Protein 2V9B (pdb70)

Sequence (92 aa):
KSCCPNTTGRDIYNTCRLGGGSRERCASLSGCKKIISASTCPSDYPKKSCCPNTTGRDIYNTCRLGGGSRERCASLSGCKIISASTCPSDYPK

Radius of gyration: 13.84 Å; Cα contacts (8 Å, |Δi|>4): 178; chains: 2; bounding box: 41×37×20 Å

B-factor: mean 15.48, std 7.79, range [7.71, 53.57]

CATH classification: 3.30.1350.10

InterPro domains:
  IPR001010 Thionin [PF00321] (7-52)
  IPR001010 Thionin [PR00287] (8-26)
  IPR001010 Thionin [PR00287] (31-50)
  IPR001010 Thionin [PS00271] (9-22)
  IPR001010 Thionin [PTHR33920] (3-94)
  IPR036391 Thionin-like superfamily [G3DSA:3.30.1350.10] (7-52)
  IPR036391 Thionin-like superfamily [SSF57429] (7-52)

Secondary structure (DSSP, 8-state):
-EE-SSHHHHHHHHHHHHTT--HHHHHHHHT-EE-SSSS--TTS--/-EE-SSHHHHHHHHHHHHTT--HHHHHHHHT-EE-SSS---TTS--

Foldseek 3Di:
DKFAQDDQLVVQLVVCVVVPDDNVVSCVVRVIDDDDDPAYDPRRHD/DKFAQDVQLVVQLVVCVVVPDDNVVSCVVRVIDDDPDDDDDPRRHD

Organism: Viscum album (NCBI:txid3972)

Nearest PDB structures (foldseek):
  2v9b-assembly1_B  TM=1.022E+00  e=1.202E-08  Viscum album
  1okh-assembly1_A  TM=9.950E-01  e=7.763E-08  Viscum album
  3nir-assembly1_A  TM=9.779E-01  e=1.265E-05  Crambe hispanica subsp. abyssinica
  1crn-assembly1_A  TM=9.789E-01  e=1.568E-05  Crambe hispanica subsp. abyssinica
  4fc1-assembly1_A  TM=9.747E-01  e=1.568E-05  Crambe hispanica subsp. abyssinica

Solvent-accessible surface area: 5298 Å² total; per-residue (Å²): 107,14,0,0,51,73,78,50,3,51,74,4,12,69,59,6,78,142,74,65,10,67,140,115,83,0,6,53,0,3,28,4,99,57,54,128,50,94,104,35,54,107,98,66,61,114,111,20,0,0,48,74,83,75,2,47,85,23,8,63,41,0,105,159,16,59,4,61,115,74,87,0,14,92,25,12,43,8,97,57,35,117,68,95,114,27,56,110,95,45,74,114

Structure (mmCIF, N/CA/C/O backbone):
data_2V9B
#
_entry.id   2V9B
#
_cell.length_a   39.819
_cell.length_b   40.392
_cell.length_c   44.694
_cell.angle_alpha   90.00
_cell.angle_beta   90.00
_cell.angle_gamma   90.00
#
_symmetry.space_group_name_H-M   'P 21 21 21'
#
loop_
_entity.id
_entity.type
_entity.pdbx_description
1 polymer VISCOTOXIN-B
2 non-polymer 'SULFATE ION'
3 water water
#
loop_
_atom_site.group_PDB
_atom_site.id
_atom_site.type_symbol
_atom_site.label_atom_id
_atom_site.label_alt_id
_atom_site.label_comp_id
_atom_site.label_asym_id
_atom_site.label_entity_id
_atom_site.label_seq_id
_atom_site.pdbx_PDB_ins_code
_atom_site.Cartn_x
_atom_site.Cartn_y
_atom_site.Cartn_z
_atom_site.occupancy
_atom_site.B_iso_or_equiv
_atom_site.auth_seq_id
_atom_site.auth_comp_id
_atom_site.auth_asym_id
_atom_site.auth_atom_id
_atom_site.pdbx_PDB_model_num
ATOM 1 N N . LYS A 1 1 ? 13.939 30.223 2.502 1.00 11.12 1 LYS A N 1
ATOM 2 C CA . LYS A 1 1 ? 15.184 30.910 2.101 1.00 9.78 1 LYS A CA 1
ATOM 3 C C . LYS A 1 1 ? 16.287 30.462 2.996 1.00 9.40 1 LYS A C 1
ATOM 4 O O . LYS A 1 1 ? 16.164 30.494 4.211 1.00 10.60 1 LYS A O 1
ATOM 10 N N . SER A 1 2 ? 17.436 30.100 2.405 1.00 9.41 2 SER A N 1
ATOM 11 C CA . SER A 1 2 ? 18.614 29.804 3.206 1.00 9.35 2 SER A CA 1
ATOM 12 C C . SER A 1 2 ? 19.375 31.083 3.455 1.00 9.21 2 SER A C 1
ATOM 13 O O . SER A 1 2 ? 19.569 31.889 2.558 1.00 9.79 2 SER A O 1
ATOM 16 N N . CYS A 1 3 ? 19.857 31.229 4.675 1.00 9.14 3 CYS A N 1
ATOM 17 C CA . CYS A 1 3 ? 20.673 32.364 5.068 1.00 9.41 3 CYS A CA 1
ATOM 18 C C . CYS A 1 3 ? 21.823 31.862 5.900 1.00 9.36 3 CYS A C 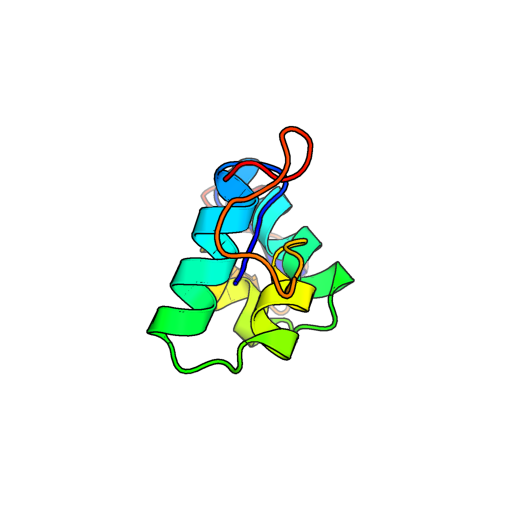1
ATOM 19 O O . CYS A 1 3 ? 21.672 31.054 6.794 1.00 11.14 3 CYS A O 1
ATOM 23 N N . CYS A 1 4 ? 23.053 32.317 5.554 1.00 9.40 4 CYS A N 1
ATOM 24 C CA . CYS A 1 4 ? 24.223 31.705 6.096 1.00 9.84 4 CYS A CA 1
ATOM 25 C C . CYS A 1 4 ? 25.054 32.742 6.839 1.00 10.14 4 CYS A C 1
ATOM 26 O O . CYS A 1 4 ? 25.086 33.906 6.514 1.00 10.02 4 CYS A O 1
ATOM 29 N N . PRO A 1 5 ? 25.754 32.266 7.865 1.00 10.77 5 PRO A N 1
ATOM 30 C CA . PRO A 1 5 ? 26.516 33.188 8.707 1.00 11.55 5 PRO A CA 1
ATOM 31 C C . PRO A 1 5 ? 27.710 33.824 8.015 1.00 11.14 5 PRO A C 1
ATOM 32 O O . PRO A 1 5 ? 28.138 34.879 8.389 1.00 12.83 5 PRO A O 1
ATOM 36 N N . ASN A 1 6 ? 28.228 33.135 7.009 1.00 10.35 6 ASN A N 1
ATOM 37 C CA . ASN A 1 6 ? 29.424 33.570 6.315 1.00 10.50 6 ASN A CA 1
ATOM 38 C C . ASN A 1 6 ? 29.516 32.844 5.017 1.00 9.83 6 ASN A C 1
ATOM 39 O O . ASN A 1 6 ? 28.722 31.950 4.693 1.00 9.87 6 ASN A O 1
ATOM 44 N N . THR A 1 7 ? 30.505 33.218 4.249 1.00 10.17 7 THR A N 1
ATOM 45 C CA . THR A 1 7 ? 30.667 32.685 2.896 1.00 10.14 7 THR A CA 1
ATOM 46 C C . THR A 1 7 ? 30.968 31.205 2.918 1.00 9.51 7 THR A C 1
ATOM 47 O O . THR A 1 7 ? 30.518 30.480 2.050 1.00 10.45 7 THR A O 1
ATOM 54 N N . THR A 1 8 ? 31.757 30.756 3.871 1.00 9.84 8 THR A N 1
ATOM 55 C CA . THR A 1 8 ? 32.045 29.323 3.907 1.00 10.07 8 THR A CA 1
ATOM 56 C C . THR A 1 8 ? 30.767 28.547 4.181 1.00 9.60 8 THR A C 1
ATOM 57 O O . THR A 1 8 ? 30.547 27.512 3.538 1.00 9.66 8 THR A O 1
ATOM 61 N N . GLY A 1 9 ? 29.928 29.009 5.087 1.00 9.06 9 GLY A N 1
ATOM 62 C CA . GLY A 1 9 ? 28.666 28.334 5.287 1.00 8.96 9 GLY A CA 1
ATOM 63 C C . GLY A 1 9 ? 27.841 28.267 4.017 1.00 8.42 9 GLY A C 1
ATOM 64 O O . GLY A 1 9 ? 27.260 27.251 3.678 1.00 8.71 9 GLY A O 1
ATOM 65 N N . ARG A 1 10 ? 27.767 29.376 3.295 1.00 8.50 10 ARG A N 1
ATOM 66 C CA . ARG A 1 10 ? 27.092 29.390 2.021 1.00 8.44 10 ARG A CA 1
ATOM 67 C C . ARG A 1 10 ? 27.665 28.370 1.066 1.00 8.43 10 ARG A C 1
ATOM 68 O O . ARG A 1 10 ? 26.928 27.647 0.403 1.00 8.93 10 ARG A O 1
ATOM 76 N N . ASP A 1 11 ? 28.988 28.298 0.975 1.00 8.75 11 ASP A N 1
ATOM 77 C CA . ASP A 1 11 ? 29.583 27.352 0.070 1.00 9.49 11 ASP A CA 1
ATOM 78 C C . ASP A 1 11 ? 29.262 25.930 0.476 1.00 8.09 11 ASP A C 1
ATOM 79 O O . ASP A 1 11 ? 28.994 25.101 -0.393 1.00 8.39 11 ASP A O 1
ATOM 84 N N . ILE A 1 12 ? 29.282 25.612 1.767 1.00 7.98 12 ILE A N 1
ATOM 85 C CA . ILE A 1 12 ? 28.917 24.260 2.180 1.00 7.91 12 ILE A CA 1
ATOM 86 C C . ILE A 1 12 ? 27.485 23.946 1.814 1.00 7.82 12 ILE A C 1
ATOM 87 O O . ILE A 1 12 ? 27.181 22.920 1.252 1.00 8.20 12 ILE A O 1
ATOM 92 N N . TYR A 1 13 ? 26.593 24.875 2.157 1.00 7.71 13 TYR A N 1
ATOM 93 C CA . TYR A 1 13 ? 25.178 24.677 1.865 1.00 8.19 13 TYR A CA 1
ATOM 94 C C . TYR A 1 13 ? 24.995 24.434 0.391 1.00 7.98 13 TYR A C 1
ATOM 95 O O . TYR A 1 13 ? 24.290 23.525 -0.040 1.00 8.29 13 TYR A O 1
ATOM 104 N N . ASN A 1 14 ? 25.586 25.317 -0.415 1.00 8.05 14 ASN A N 1
ATOM 105 C CA . ASN A 1 14 ? 25.393 25.233 -1.852 1.00 8.72 14 ASN A CA 1
ATOM 106 C C . ASN A 1 14 ? 25.916 23.931 -2.394 1.00 8.49 14 ASN A C 1
ATOM 107 O O . ASN A 1 14 ? 25.321 23.364 -3.289 1.00 9.02 14 ASN A O 1
ATOM 112 N N . THR A 1 15 ? 27.038 23.462 -1.887 1.00 8.33 15 THR A N 1
ATOM 113 C CA . THR A 1 15 ? 27.639 22.254 -2.372 1.00 8.67 15 THR A CA 1
ATOM 114 C C . THR A 1 15 ? 26.792 21.070 -1.995 1.00 8.16 15 THR A C 1
ATOM 115 O O . THR A 1 15 ? 26.595 20.136 -2.784 1.00 9.20 15 THR A O 1
ATOM 119 N N . CYS A 1 16 ? 26.295 21.078 -0.757 1.00 8.23 16 CYS A N 1
ATOM 120 C CA . CYS A 1 16 ? 25.360 20.035 -0.318 1.00 8.35 16 CYS A CA 1
ATOM 121 C C . CYS A 1 16 ? 24.119 20.027 -1.204 1.00 8.56 16 CYS A C 1
ATOM 122 O O . CYS A 1 16 ? 23.640 18.956 -1.599 1.00 9.02 16 CYS A O 1
ATOM 126 N N . ARG A 1 17 ? 23.612 21.194 -1.547 1.00 8.47 17 ARG A N 1
ATOM 127 C CA . ARG A 1 17 ? 22.453 21.278 -2.423 1.00 8.65 17 ARG A CA 1
ATOM 128 C C . ARG A 1 17 ? 22.775 20.790 -3.835 1.00 8.82 17 ARG A C 1
ATOM 129 O O . ARG A 1 17 ? 21.985 20.092 -4.447 1.00 10.05 17 ARG A O 1
ATOM 137 N N . LEU A 1 18 ? 23.921 21.197 -4.370 1.00 9.32 18 LEU A N 1
ATOM 138 C CA . LEU A 1 18 ? 24.303 20.761 -5.694 1.00 9.23 18 LEU A CA 1
ATOM 139 C C . LEU A 1 18 ? 24.347 19.259 -5.775 1.00 9.62 18 LEU A C 1
ATOM 140 O O . LEU A 1 18 ? 24.063 18.669 -6.800 1.00 10.48 18 LEU A O 1
ATOM 145 N N . GLY A 1 19 ? 24.747 18.588 -4.684 1.00 9.58 19 GLY A N 1
ATOM 146 C CA . GLY A 1 19 ? 24.804 17.171 -4.666 1.00 11.02 19 GLY A CA 1
ATOM 147 C C . GLY A 1 19 ? 23.493 16.473 -4.454 1.00 12.20 19 GLY A C 1
ATOM 148 O O . GLY A 1 19 ? 23.436 15.295 -4.632 1.00 15.13 19 GLY A O 1
ATOM 149 N N . GLY A 1 20 ? 22.456 17.198 -4.147 1.00 11.45 20 GLY A N 1
ATOM 150 C CA . GLY A 1 20 ? 21.115 16.620 -3.995 1.00 13.41 20 GLY A CA 1
ATOM 151 C C . GLY A 1 20 ? 20.545 16.659 -2.610 1.00 11.87 20 GLY A C 1
ATOM 152 O O . GLY A 1 20 ? 19.493 16.068 -2.391 1.00 13.25 20 GLY A O 1
ATOM 153 N N . GLY A 1 21 ? 21.210 17.284 -1.643 1.00 10.70 21 GLY A N 1
ATOM 154 C CA . GLY A 1 21 ? 20.767 17.255 -0.298 1.00 10.62 21 GLY A CA 1
ATOM 155 C C . GLY A 1 21 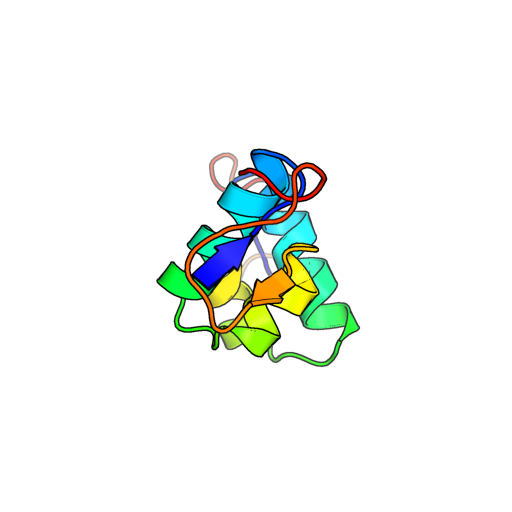? 19.524 18.115 -0.083 1.00 9.82 21 GLY A C 1
ATOM 156 O O . GLY A 1 21 ? 19.232 19.031 -0.826 1.00 11.23 21 GLY A O 1
ATOM 157 N N . SER A 1 22 ? 18.785 17.731 0.963 1.00 10.46 22 SER A N 1
ATOM 158 C CA . SER A 1 22 ? 17.600 18.480 1.339 1.00 10.87 22 SER A CA 1
ATOM 159 C C . SER A 1 22 ? 17.967 19.782 1.988 1.00 9.96 22 SER A C 1
ATOM 160 O O . SER A 1 22 ? 19.046 19.945 2.560 1.00 10.15 22 SER A O 1
ATOM 163 N N . ARG A 1 23 ? 17.055 20.748 1.957 1.00 10.10 23 ARG A N 1
ATOM 164 C CA . ARG A 1 23 ? 17.378 22.037 2.499 1.00 10.12 23 ARG A CA 1
ATOM 165 C C . ARG A 1 23 ? 17.714 21.981 3.990 1.00 9.78 23 ARG A C 1
ATOM 166 O O . ARG A 1 23 ? 18.679 22.588 4.439 1.00 9.76 23 ARG A O 1
ATOM 174 N N . GLU A 1 24 ? 16.882 21.296 4.771 1.00 10.71 24 GLU A N 1
ATOM 175 C CA . GLU A 1 24 ? 17.117 21.306 6.190 1.00 11.34 24 GLU A CA 1
ATOM 176 C C . GLU A 1 24 ? 18.399 20.547 6.546 1.00 10.61 24 GLU A C 1
ATOM 177 O O . GLU A 1 24 ? 19.139 20.950 7.438 1.00 11.38 24 GLU A O 1
ATOM 183 N N . ARG A 1 25 ? 18.671 19.439 5.859 1.00 10.53 25 ARG A N 1
ATOM 184 C CA . ARG A 1 25 ? 19.914 18.733 6.128 1.00 9.91 25 ARG A CA 1
ATOM 185 C C . ARG A 1 25 ? 21.103 19.608 5.738 1.00 8.92 25 ARG A C 1
ATOM 186 O O . ARG A 1 25 ? 22.062 19.725 6.498 1.00 9.43 25 ARG A O 1
ATOM 194 N N . CYS A 1 26 ? 21.061 20.208 4.575 1.00 8.82 26 CYS A N 1
ATOM 195 C CA . CYS A 1 26 ? 22.143 21.057 4.153 1.00 9.01 26 CYS A CA 1
ATOM 196 C C . CYS A 1 26 ? 22.357 22.245 5.063 1.00 8.33 26 CYS A C 1
ATOM 197 O O . CYS A 1 26 ? 23.496 22.641 5.312 1.00 8.77 26 CYS A O 1
ATOM 201 N N . ALA A 1 27 ? 21.271 22.818 5.570 1.00 8.47 27 ALA A N 1
ATOM 202 C CA . ALA A 1 27 ? 21.417 23.883 6.550 1.00 8.78 27 ALA A CA 1
ATOM 203 C C . ALA A 1 27 ? 22.134 23.376 7.787 1.00 8.53 27 ALA A C 1
ATOM 204 O O . ALA A 1 27 ? 23.042 24.052 8.278 1.00 9.12 27 ALA A O 1
ATOM 206 N N . SER A 1 28 ? 21.749 22.221 8.291 1.00 8.75 28 SER A N 1
ATOM 207 C CA . SER A 1 28 ? 22.435 21.676 9.450 1.00 9.29 28 SER A CA 1
ATOM 208 C C . SER A 1 28 ? 23.897 21.417 9.209 1.00 9.33 28 SER A C 1
ATOM 209 O O . SER A 1 28 ? 24.715 21.660 10.093 1.00 10.53 28 SER A O 1
ATOM 212 N N . LEU A 1 29 ? 24.233 20.900 8.037 1.00 9.01 29 LEU A N 1
ATOM 213 C CA . LEU A 1 29 ? 25.630 20.599 7.706 1.00 9.63 29 LEU A CA 1
ATOM 214 C C . LEU A 1 29 ? 26.495 21.797 7.518 1.00 9.29 29 LEU A C 1
ATOM 215 O O . LEU A 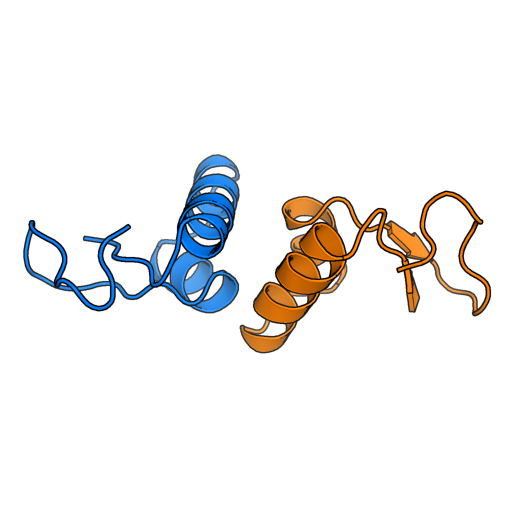1 29 ? 27.730 21.691 7.526 1.00 11.60 29 LEU A O 1
ATOM 220 N N . SER A 1 30 ? 25.890 22.967 7.304 1.00 9.25 30 SER A N 1
ATOM 221 C CA . SER A 1 30 ? 26.628 24.176 6.907 1.00 9.24 30 SER A CA 1
ATOM 222 C C . SER A 1 30 ? 26.597 25.255 7.970 1.00 9.66 30 SER A C 1
ATOM 223 O O . SER A 1 30 ? 27.358 26.194 7.836 1.00 10.93 30 SER A O 1
ATOM 226 N N . GLY A 1 31 ? 25.711 25.178 8.954 1.00 9.88 31 GLY A N 1
ATOM 227 C CA . GLY A 1 31 ? 25.477 26.291 9.853 1.00 11.07 31 GLY A CA 1
ATOM 228 C C . GLY A 1 31 ? 24.515 27.332 9.363 1.00 10.19 31 GLY A C 1
ATOM 229 O O . GLY A 1 31 ? 24.354 28.385 10.002 1.00 11.94 31 GLY A O 1
ATOM 230 N N . CYS A 1 32 ? 23.909 27.144 8.251 1.00 10.16 32 CYS A N 1
ATOM 231 C CA . CYS A 1 32 ? 22.947 28.039 7.661 1.00 9.70 32 CYS A CA 1
ATOM 232 C C . CYS A 1 32 ? 21.563 27.815 8.302 1.00 10.36 32 CYS A C 1
ATOM 233 O O . CYS A 1 32 ? 21.349 26.806 8.942 1.00 11.85 32 CYS A O 1
ATOM 236 N N . LYS A 1 33 ? 20.712 28.752 8.113 1.00 11.62 33 LYS A N 1
ATOM 237 C CA A LYS A 1 33 ? 19.330 28.693 8.616 0.67 12.45 33 LYS A CA 1
ATOM 238 C CA B LYS A 1 33 ? 19.351 28.786 8.636 0.33 11.82 33 LYS A CA 1
ATOM 239 C C . LYS A 1 33 ? 18.366 28.790 7.486 1.00 10.34 33 LYS A C 1
ATOM 240 O O . LYS A 1 33 ? 18.643 29.466 6.468 1.00 11.80 33 LYS A O 1
ATOM 251 N N . ILE A 1 34 ? 17.271 28.104 7.623 1.00 11.27 34 ILE A N 1
ATOM 252 C CA . ILE A 1 34 ? 16.157 28.254 6.709 1.00 10.44 34 ILE A CA 1
ATOM 253 C C . ILE A 1 34 ? 15.135 29.157 7.375 1.00 11.14 34 ILE A C 1
ATOM 254 O O . ILE A 1 34 ? 14.635 28.882 8.448 1.00 13.27 34 ILE A O 1
ATOM 259 N N . ILE A 1 35 ? 14.853 30.285 6.706 1.00 10.17 35 ILE A N 1
ATOM 260 C CA . ILE A 1 35 ? 13.908 31.284 7.215 1.00 10.41 35 ILE A CA 1
ATOM 261 C C . ILE A 1 35 ? 12.808 31.478 6.198 1.00 10.47 35 ILE A C 1
ATOM 262 O O . ILE A 1 35 ? 12.827 30.970 5.109 1.00 11.19 35 ILE A O 1
ATOM 267 N N . SER A 1 36 ? 11.808 32.257 6.631 1.00 11.12 36 SER A N 1
ATOM 268 C CA . SER A 1 36 ? 10.602 32.391 5.812 1.00 11.78 36 SER A CA 1
ATOM 269 C C . SER A 1 36 ? 10.617 33.659 4.971 1.00 11.80 36 SER A C 1
ATOM 270 O O . SER A 1 36 ? 9.668 33.856 4.190 1.00 14.66 36 SER A O 1
ATOM 275 N N . ALA A 1 37 ? 11.557 34.542 5.150 1.00 11.04 37 ALA A N 1
ATOM 276 C CA . ALA A 1 37 ? 11.696 35.773 4.406 1.00 12.13 37 ALA A CA 1
ATOM 277 C C . ALA A 1 37 ? 12.687 35.609 3.303 1.00 10.62 37 ALA A C 1
ATOM 278 O O . ALA A 1 37 ? 13.614 34.817 3.336 1.00 13.90 37 ALA A O 1
ATOM 280 N N . SER A 1 38 ? 12.546 36.420 2.274 1.00 10.80 38 SER A N 1
ATOM 281 C CA . SER A 1 38 ? 13.355 36.360 1.068 1.00 10.67 38 SER A CA 1
ATOM 282 C C . SER A 1 38 ? 14.652 37.160 1.163 1.00 10.32 38 SER A C 1
ATOM 283 O O . SER A 1 38 ? 15.459 37.044 0.266 1.00 13.03 38 SER A O 1
ATOM 286 N N . THR A 1 39 ? 14.808 37.928 2.219 1.00 11.29 39 THR A N 1
ATOM 287 C CA . THR A 1 39 ? 16.023 38.670 2.408 1.00 13.08 39 THR A CA 1
ATOM 288 C C . THR A 1 39 ? 16.628 38.187 3.696 1.00 12.79 39 THR A C 1
ATOM 289 O O . THR A 1 39 ? 15.924 37.909 4.664 1.00 16.20 39 THR A O 1
ATOM 293 N N . CYS A 1 40 ? 17.921 38.014 3.630 1.00 11.68 40 CYS A N 1
ATOM 294 C CA . CYS A 1 40 ? 18.603 37.490 4.772 1.00 11.62 40 CYS A CA 1
ATOM 295 C C . CYS A 1 40 ? 18.978 38.593 5.746 1.00 12.49 40 CYS A C 1
ATOM 296 O O . CYS A 1 40 ? 19.273 39.733 5.310 1.00 14.41 40 CYS A O 1
ATOM 300 N N . PRO A 1 41 ? 18.977 38.271 7.022 1.00 11.69 41 PRO A N 1
ATOM 301 C CA . PRO A 1 41 ? 19.290 39.254 8.044 1.00 12.98 41 PRO A CA 1
ATOM 302 C C . PRO A 1 41 ? 20.793 39.507 8.095 1.00 13.51 41 PRO A C 1
ATOM 303 O O . PRO A 1 41 ? 21.598 38.690 7.664 1.00 13.85 41 PRO A O 1
ATOM 307 N N . SER A 1 42 ? 21.142 40.672 8.575 1.00 15.39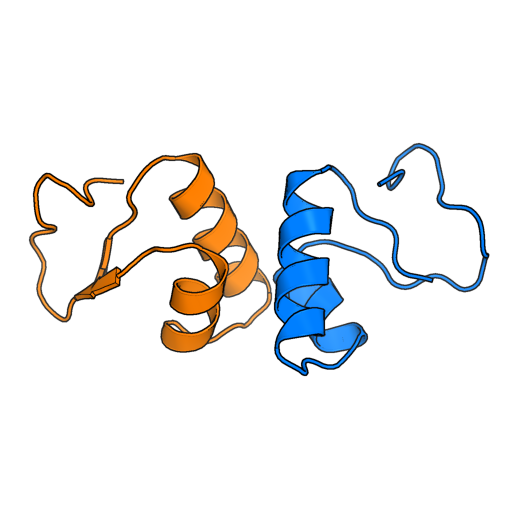 42 SER A N 1
ATOM 308 C CA . SER A 1 42 ? 22.537 41.034 8.550 1.00 16.44 42 SER A CA 1
ATOM 309 C C . SER A 1 42 ? 23.477 40.109 9.305 1.00 16.10 42 SER A C 1
ATOM 310 O O . SER A 1 42 ? 24.653 40.090 8.909 1.00 16.04 42 SER A O 1
ATOM 313 N N . ASP A 1 43 ? 23.007 39.367 10.307 1.00 15.52 43 ASP A N 1
ATOM 314 C CA . ASP A 1 43 ? 23.817 38.382 11.000 1.00 16.90 43 ASP A CA 1
ATOM 315 C C . ASP A 1 43 ? 23.864 36.995 10.358 1.00 14.92 43 ASP A C 1
ATOM 316 O O . ASP A 1 43 ? 24.693 36.161 10.736 1.00 17.03 43 ASP A O 1
ATOM 321 N N . TYR A 1 44 ? 23.022 36.736 9.366 1.00 13.24 44 TYR A N 1
ATOM 322 C CA . TYR A 1 44 ? 23.125 35.540 8.492 1.00 11.64 44 TYR A CA 1
ATOM 323 C C . TYR A 1 44 ? 23.010 36.010 7.094 1.00 11.03 44 TYR A C 1
ATOM 324 O O . TYR A 1 44 ? 22.041 35.716 6.405 1.00 11.96 44 TYR A O 1
ATOM 333 N N . PRO A 1 45 ? 23.963 36.847 6.624 1.00 11.63 45 PRO A N 1
ATOM 334 C CA . PRO A 1 45 ? 23.695 37.604 5.432 1.00 12.78 45 PRO A CA 1
ATOM 335 C C . PRO A 1 45 ? 24.008 36.911 4.141 1.00 11.85 45 PRO A C 1
ATOM 336 O O . PRO A 1 45 ? 23.665 37.427 3.109 1.00 14.09 45 PRO A O 1
ATOM 340 N N . LYS A 1 46 ? 24.731 35.766 4.218 1.00 11.23 46 LYS A N 1
ATOM 341 C CA . LYS A 1 46 ? 25.226 35.177 2.994 1.00 11.73 46 LYS A CA 1
ATOM 342 C C . LYS A 1 46 ? 24.350 34.105 2.385 1.00 11.32 46 LYS A C 1
ATOM 343 O O . LYS A 1 46 ? 23.441 33.585 3.039 1.00 12.20 46 LYS A O 1
ATOM 350 N N . LYS B 1 1 ? 40.374 8.384 10.634 1.00 12.71 1 LYS B N 1
ATOM 351 C CA . LYS B 1 1 ? 40.912 9.720 10.795 1.00 12.17 1 LYS B CA 1
ATOM 352 C C . LYS B 1 1 ? 40.500 10.555 9.630 1.00 11.48 1 LYS B C 1
ATOM 353 O O . LYS B 1 1 ? 40.505 10.098 8.485 1.00 13.92 1 LYS B O 1
ATOM 359 N N . SER B 1 2 ? 40.190 11.809 9.854 1.00 10.53 2 SER B N 1
ATOM 360 C CA . SER B 1 2 ? 40.065 12.753 8.772 1.00 10.67 2 SER B CA 1
ATOM 361 C C . SER B 1 2 ? 41.363 13.526 8.589 1.00 10.18 2 SER B C 1
ATOM 362 O O . SER B 1 2 ? 41.984 13.951 9.546 1.00 11.27 2 SER B O 1
ATOM 365 N N . CYS B 1 3 ? 41.742 13.685 7.318 1.00 10.49 3 CYS B N 1
ATOM 366 C CA . CYS B 1 3 ? 42.963 14.341 6.937 1.00 10.74 3 CYS B CA 1
ATOM 367 C C . CYS B 1 3 ? 42.610 15.428 5.931 1.00 10.18 3 CYS B C 1
ATOM 368 O O . CYS B 1 3 ? 42.087 15.129 4.868 1.00 11.42 3 CYS B O 1
ATOM 371 N N . CYS B 1 4 ? 42.906 16.666 6.259 1.00 10.50 4 CYS B N 1
ATOM 372 C CA . CYS B 1 4 ? 42.400 17.756 5.473 1.00 11.16 4 CYS B CA 1
ATOM 373 C C . CYS B 1 4 ? 43.504 18.517 4.799 1.00 11.31 4 CYS B C 1
ATOM 374 O O . CYS B 1 4 ? 44.637 18.600 5.299 1.00 12.18 4 CYS B O 1
ATOM 378 N N . PRO B 1 5 ? 43.240 19.085 3.616 1.00 11.60 5 PRO B N 1
ATOM 379 C CA . PRO B 1 5 ? 44.296 19.741 2.863 1.00 12.86 5 PRO B CA 1
ATOM 380 C C . PRO B 1 5 ? 44.758 21.068 3.425 1.00 12.78 5 PRO B C 1
ATOM 381 O O . PRO B 1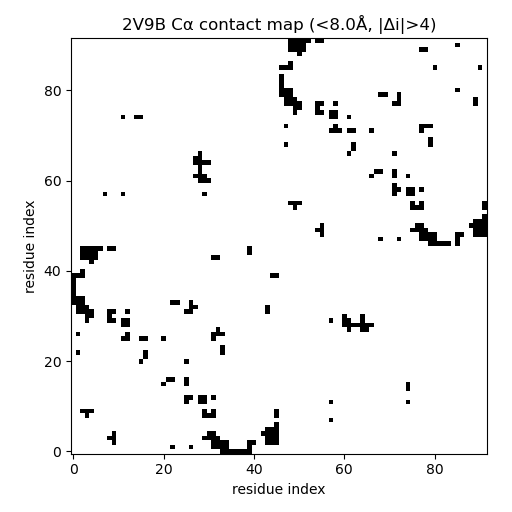 5 ? 45.868 21.503 3.125 1.00 15.76 5 PRO B O 1
ATOM 385 N N . ASN B 1 6 ? 43.934 21.698 4.210 1.00 12.15 6 ASN B N 1
ATOM 386 C CA . ASN B 1 6 ? 44.169 23.052 4.708 1.00 12.34 6 ASN B CA 1
ATOM 387 C C . ASN B 1 6 ? 43.165 23.301 5.790 1.00 12.33 6 ASN B C 1
ATOM 388 O O . ASN B 1 6 ? 42.252 22.496 6.052 1.00 11.89 6 ASN B O 1
ATOM 393 N N . THR B 1 7 ? 43.354 24.397 6.526 1.00 13.74 7 THR B N 1
ATOM 394 C CA . THR B 1 7 ? 42.512 24.666 7.678 1.00 14.34 7 THR B CA 1
ATOM 395 C C . THR B 1 7 ? 41.103 24.993 7.239 1.00 13.12 7 THR B C 1
ATOM 396 O O . THR B 1 7 ? 40.184 24.672 7.984 1.00 13.06 7 THR B O 1
ATOM 400 N N . THR B 1 8 ? 40.886 25.574 6.063 1.00 14.22 8 THR B N 1
ATOM 401 C CA . THR B 1 8 ? 39.490 25.792 5.649 1.00 13.99 8 THR B CA 1
ATOM 402 C C . THR B 1 8 ? 38.811 24.446 5.431 1.00 11.67 8 THR B C 1
ATOM 403 O O . THR B 1 8 ? 37.631 24.282 5.786 1.00 11.46 8 THR B O 1
ATOM 407 N N . GLY B 1 9 ? 39.537 23.471 4.879 1.00 11.14 9 GLY B N 1
ATOM 408 C CA . GLY B 1 9 ? 38.946 22.155 4.680 1.00 10.22 9 GLY B CA 1
ATOM 409 C C . GLY B 1 9 ? 38.601 21.532 6.009 1.00 9.21 9 GLY B C 1
ATOM 410 O O . GLY B 1 9 ? 37.535 20.946 6.139 1.00 9.40 9 GLY B O 1
ATOM 411 N N . ARG B 1 10 ? 39.492 21.663 6.985 1.00 9.65 10 ARG B N 1
ATOM 412 C CA . ARG B 1 10 ? 39.201 21.211 8.332 1.00 9.29 10 ARG B CA 1
ATOM 413 C C . ARG B 1 10 ? 37.937 21.858 8.868 1.00 8.85 10 ARG B C 1
ATOM 414 O O . ARG B 1 10 ? 37.105 21.186 9.464 1.00 9.15 10 ARG B O 1
ATOM 422 N N . ASP B 1 11 ? 37.847 23.176 8.724 1.00 9.46 11 ASP B N 1
ATOM 423 C CA . ASP B 1 11 ? 36.657 23.869 9.238 1.00 10.11 11 ASP B CA 1
ATOM 424 C C . ASP B 1 11 ? 35.407 23.402 8.603 1.00 9.37 11 ASP B C 1
ATOM 425 O O . ASP B 1 11 ? 34.401 23.226 9.296 1.00 9.69 11 ASP B O 1
ATOM 430 N N . ILE B 1 12 ? 35.430 23.178 7.293 1.00 9.16 12 ILE B N 1
ATOM 431 C CA . ILE B 1 12 ? 34.248 22.666 6.640 1.00 9.23 12 ILE B CA 1
ATOM 432 C C . ILE B 1 12 ? 33.888 21.279 7.115 1.00 8.62 12 ILE B C 1
ATOM 433 O O . ILE B 1 12 ? 32.745 21.005 7.437 1.00 9.04 12 ILE B O 1
ATOM 438 N N . TYR B 1 13 ? 34.881 20.400 7.171 1.00 8.06 13 TYR B N 1
ATOM 439 C CA . TYR B 1 13 ? 34.630 19.042 7.582 1.00 8.41 13 TYR B CA 1
ATOM 440 C C . TYR B 1 13 ? 34.017 19.030 8.967 1.00 7.90 13 TYR B C 1
ATOM 441 O O . TYR B 1 13 ? 33.014 18.359 9.217 1.00 8.70 13 TYR B O 1
ATOM 450 N N . ASN B 1 14 ? 34.617 19.800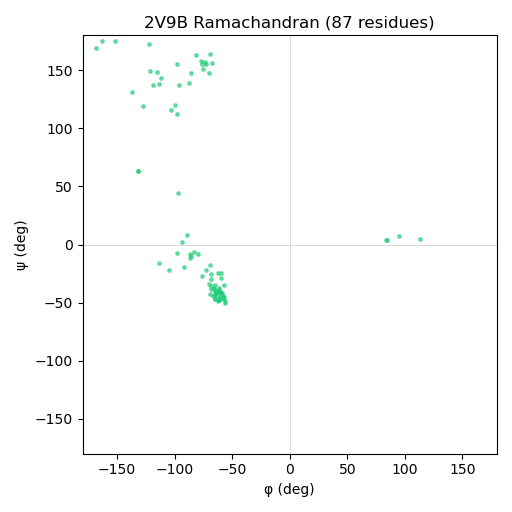 9.885 1.00 7.97 14 ASN B N 1
ATOM 451 C CA . ASN B 1 14 ? 34.118 19.756 11.243 1.00 8.51 14 ASN B CA 1
ATOM 452 C C . ASN B 1 14 ? 32.740 20.377 11.347 1.00 8.55 14 ASN B C 1
ATOM 453 O O . ASN B 1 14 ? 31.935 19.898 12.156 1.00 9.50 14 ASN B O 1
ATOM 458 N N . THR B 1 15 ? 32.446 21.430 10.598 1.00 9.07 15 THR B N 1
ATOM 459 C CA . THR B 1 15 ? 31.099 21.992 10.612 1.00 9.29 15 THR B CA 1
ATOM 460 C C . THR B 1 15 ? 30.112 20.935 10.201 1.00 8.76 15 THR B C 1
ATOM 461 O O . THR B 1 15 ? 29.028 20.771 10.803 1.00 9.52 15 THR B O 1
ATOM 465 N N . CYS B 1 16 ? 30.429 20.196 9.149 1.00 8.31 16 CYS B N 1
ATOM 466 C CA . CYS B 1 16 ? 29.534 19.158 8.686 1.00 8.47 16 CYS B CA 1
ATOM 467 C C . CYS B 1 16 ? 29.355 18.057 9.718 1.00 8.27 16 CYS B C 1
ATOM 468 O O . CYS B 1 16 ? 28.268 17.580 9.948 1.00 9.15 16 CYS B O 1
ATOM 472 N N . ARG B 1 17 ? 30.447 17.668 10.394 1.00 8.64 17 ARG B N 1
ATOM 473 C CA . ARG B 1 17 ? 30.330 16.658 11.423 1.00 8.70 17 ARG B CA 1
ATOM 474 C C . ARG B 1 17 ? 29.477 17.197 12.576 1.00 8.78 17 ARG B C 1
ATOM 475 O O . ARG B 1 17 ? 28.638 16.452 13.137 1.00 9.73 17 ARG B O 1
ATOM 483 N N . LEU B 1 18 ? 29.656 18.443 12.946 1.00 8.90 18 LEU B N 1
ATOM 484 C CA . LEU B 1 18 ? 28.852 19.051 13.996 1.00 9.70 18 LEU B CA 1
ATOM 485 C C . LEU B 1 18 ? 27.377 19.040 13.668 1.00 10.27 18 LEU B C 1
ATOM 486 O O . LEU B 1 18 ? 26.569 19.007 14.590 1.00 12.28 18 LEU B O 1
ATOM 491 N N . GLY B 1 19 ? 27.045 19.072 12.390 1.00 9.43 19 GLY B N 1
ATOM 492 C CA . GLY B 1 19 ? 25.682 19.007 11.929 1.00 10.19 19 GLY B CA 1
ATOM 493 C C . GLY B 1 19 ? 25.141 17.646 11.678 1.00 10.61 19 GLY B C 1
ATOM 494 O O . GLY B 1 19 ? 24.035 17.489 11.127 1.00 11.53 19 GLY B O 1
ATOM 495 N N . GLY B 1 20 ? 25.881 16.606 12.050 1.00 10.53 20 GLY B N 1
ATOM 496 C CA . GLY B 1 20 ? 25.425 15.276 11.974 1.00 11.86 20 GLY B CA 1
ATOM 497 C C . GLY B 1 20 ? 25.817 14.527 10.719 1.00 11.21 20 GLY B C 1
ATOM 498 O O . GLY B 1 20 ? 25.377 13.426 10.476 1.00 13.54 20 GLY B O 1
ATOM 499 N N . GLY B 1 21 ? 26.661 15.087 9.876 1.00 10.63 21 GLY B N 1
ATOM 500 C CA . GLY B 1 21 ? 27.035 14.388 8.654 1.00 10.78 21 GLY B CA 1
ATOM 501 C C . GLY B 1 21 ? 28.006 13.266 8.949 1.00 10.82 21 GLY B C 1
ATOM 502 O O . GLY B 1 21 ? 28.782 13.271 9.868 1.00 12.59 21 GLY B O 1
ATOM 503 N N . SER B 1 22 ? 27.919 12.265 8.084 1.00 11.34 22 SER B N 1
ATOM 504 C CA . SER B 1 22 ? 28.816 11.132 8.130 1.00 11.86 22 SER B CA 1
ATOM 505 C C . SER B 1 22 ? 30.207 11.591 7.714 1.00 11.17 22 SER B C 1
ATOM 506 O O . SER B 1 22 ? 30.421 12.584 7.049 1.00 11.03 22 SER B O 1
ATOM 509 N N . ARG B 1 23 ? 31.183 10.738 8.026 1.00 11.76 23 ARG B N 1
ATOM 510 C CA . ARG B 1 23 ? 32.543 11.060 7.601 1.00 11.27 23 ARG B CA 1
ATOM 511 C C . ARG B 1 23 ? 32.624 11.173 6.079 1.00 10.79 23 ARG B C 1
ATOM 512 O O . ARG B 1 23 ? 33.272 12.087 5.576 1.00 11.24 23 ARG B O 1
ATOM 520 N N . GLU B 1 24 ? 32.016 10.256 5.378 1.00 12.24 24 GLU B N 1
ATOM 521 C CA . GLU B 1 24 ? 32.100 10.279 3.951 1.00 12.85 24 GLU B CA 1
ATOM 522 C C . GLU B 1 24 ? 31.447 11.490 3.343 1.00 11.64 24 GLU B C 1
ATOM 523 O O . GLU B 1 24 ? 31.923 12.113 2.412 1.00 12.42 24 GLU B O 1
ATOM 525 N N . ARG B 1 25 ? 30.311 11.876 3.765 1.00 12.17 25 ARG B N 1
ATOM 526 C CA . ARG B 1 25 ? 29.561 13.008 3.329 1.00 10.71 25 ARG B CA 1
ATOM 527 C C . ARG B 1 25 ? 30.388 14.290 3.612 1.00 10.20 25 ARG B C 1
ATOM 528 O O . ARG B 1 25 ? 30.515 15.152 2.764 1.00 10.45 25 ARG B O 1
ATOM 536 N N . CYS B 1 26 ? 30.902 14.363 4.809 1.00 9.86 26 CYS B N 1
ATOM 537 C CA . CYS B 1 26 ? 31.663 15.544 5.176 1.00 9.52 26 CYS B CA 1
ATOM 538 C C . CYS B 1 26 ? 32.995 15.606 4.429 1.00 9.48 26 CYS B C 1
ATOM 539 O O . CYS B 1 26 ? 33.435 16.693 4.080 1.00 9.66 26 CYS B O 1
ATOM 543 N N . ALA B 1 27 ? 33.611 14.479 4.165 1.00 9.63 27 ALA B N 1
ATOM 544 C CA . ALA B 1 27 ? 34.804 14.482 3.318 1.00 10.25 27 ALA B CA 1
ATOM 545 C C . ALA B 1 27 ? 34.480 15.041 1.934 1.00 10.26 27 ALA B C 1
ATOM 546 O O . ALA B 1 27 ? 35.246 15.807 1.374 1.00 10.81 27 ALA B O 1
ATOM 548 N N . SER B 1 28 ? 33.334 14.647 1.393 1.00 11.22 28 SER B N 1
ATOM 549 C CA . SER B 1 28 ? 32.987 15.124 0.060 1.00 11.54 28 SER B CA 1
ATOM 550 C C . SER B 1 28 ? 32.773 16.614 0.016 1.00 11.52 28 SER B C 1
ATOM 551 O O . SER B 1 28 ? 33.148 17.252 -0.961 1.00 14.06 28 SER B O 1
ATOM 556 N N . LEU B 1 29 ? 32.229 17.177 1.078 1.00 9.94 29 LEU B N 1
ATOM 557 C CA . LEU B 1 29 ? 31.977 18.628 1.127 1.00 10.37 29 LEU B CA 1
ATOM 558 C C . LEU B 1 29 ? 33.239 19.424 1.358 1.00 9.70 29 LEU B C 1
ATOM 559 O O . LEU B 1 29 ? 33.338 20.596 1.006 1.00 10.75 29 LEU B O 1
ATOM 564 N N . SER B 1 30 ? 34.235 18.811 2.010 1.00 9.61 30 SER B N 1
ATOM 565 C CA . SER B 1 30 ? 35.394 19.533 2.501 1.00 9.88 30 SER B CA 1
ATOM 566 C C . SER B 1 30 ? 36.651 19.324 1.674 1.00 9.97 30 SER B C 1
ATOM 567 O O . SER B 1 30 ? 37.567 20.141 1.781 1.00 11.39 30 SER B O 1
ATOM 570 N N . GLY B 1 31 ? 36.697 18.233 0.937 1.00 10.35 31 GLY B N 1
ATOM 571 C CA . GLY B 1 31 ? 37.973 17.913 0.290 1.00 11.48 31 GLY B CA 1
ATOM 572 C C . GLY B 1 31 ? 38.916 17.164 1.159 1.00 11.20 31 GLY B C 1
ATOM 573 O O . GLY B 1 31 ? 40.027 16.818 0.772 1.00 14.19 31 GLY B O 1
ATOM 574 N N . CYS B 1 32 ? 38.573 16.783 2.317 1.00 10.80 32 CYS B N 1
ATOM 575 C CA . CYS B 1 32 ? 39.306 15.988 3.249 1.00 10.56 32 CYS B CA 1
ATOM 576 C C . CYS B 1 32 ? 39.239 14.529 2.812 1.00 10.57 32 CYS B C 1
ATOM 577 O O . CYS B 1 32 ? 38.330 14.131 2.102 1.00 12.21 32 CYS B O 1
ATOM 581 N N . LYS B 1 33 ? 40.204 13.776 3.285 1.00 11.07 33 LYS B N 1
ATOM 582 C CA . LYS B 1 33 ? 40.234 12.338 3.047 1.00 11.62 33 LYS B CA 1
ATOM 583 C C . LYS B 1 33 ? 40.003 11.608 4.360 1.00 11.10 33 LYS B C 1
ATOM 584 O O . LYS B 1 33 ? 40.472 12.052 5.409 1.00 13.07 33 LYS B O 1
ATOM 595 N N . ILE B 1 34 ? 39.289 10.511 4.289 1.00 11.00 34 ILE B N 1
ATOM 596 C CA . ILE B 1 34 ? 39.072 9.639 5.397 1.00 11.03 34 ILE B CA 1
ATOM 597 C C . ILE B 1 34 ? 40.079 8.528 5.247 1.00 11.26 34 ILE B C 1
ATOM 598 O O . ILE B 1 34 ? 40.046 7.724 4.301 1.00 14.31 34 ILE B O 1
ATOM 603 N N . ILE B 1 35 ? 41.022 8.479 6.149 1.00 11.23 35 ILE B N 1
ATOM 604 C CA . ILE B 1 35 ? 42.009 7.440 6.178 1.00 13.93 35 ILE B CA 1
ATOM 605 C C . ILE B 1 35 ? 41.776 6.625 7.425 1.00 16.95 35 ILE B C 1
ATOM 606 O O . ILE B 1 35 ? 41.470 7.099 8.509 1.00 37.58 35 ILE B O 1
ATOM 615 N N . SER B 1 36 ? 41.871 5.314 7.291 1.00 12.90 36 SER B N 1
ATOM 616 C CA . SER B 1 36 ? 41.582 4.396 8.434 1.00 12.97 36 SER B CA 1
ATOM 617 C C . SER B 1 36 ? 42.862 4.013 9.113 1.00 11.39 36 SER B C 1
ATOM 618 O O . SER B 1 36 ? 43.088 2.877 9.456 1.00 13.96 36 SER B O 1
ATOM 621 N N . ALA B 1 37 ? 43.713 4.977 9.328 1.00 13.70 37 ALA B N 1
ATOM 622 C CA . ALA B 1 37 ? 44.958 4.799 10.033 1.00 12.11 37 ALA B CA 1
ATOM 623 C C . ALA B 1 37 ? 45.260 6.136 10.669 1.00 12.82 37 ALA B C 1
ATOM 624 O O . ALA B 1 37 ? 44.549 7.108 10.510 1.00 15.18 37 ALA B O 1
ATOM 626 N N . SER B 1 38 ? 46.306 6.195 11.455 1.00 13.93 38 SER B N 1
ATOM 627 C CA . SER B 1 38 ? 46.555 7.332 12.283 1.00 17.12 38 SER B CA 1
ATOM 628 C C . SER B 1 38 ? 47.437 8.387 11.623 1.00 17.50 38 SER B C 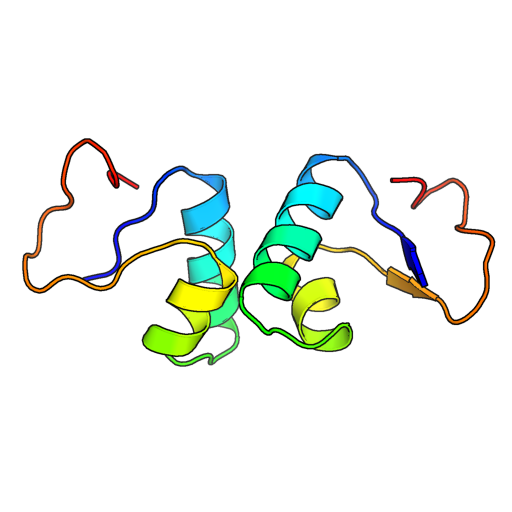1
ATOM 629 O O . SER B 1 38 ? 47.409 9.539 11.994 1.00 23.42 38 SER B O 1
ATOM 632 N N . THR B 1 39 ? 48.197 8.069 10.585 1.00 18.05 39 THR B N 1
ATOM 633 C CA . THR B 1 39 ? 49.099 9.066 10.047 1.00 19.50 39 THR B CA 1
ATOM 634 C C . THR B 1 39 ? 48.525 9.646 8.775 1.00 18.97 39 THR B C 1
ATOM 635 O O . THR B 1 39 ? 48.403 8.925 7.775 1.00 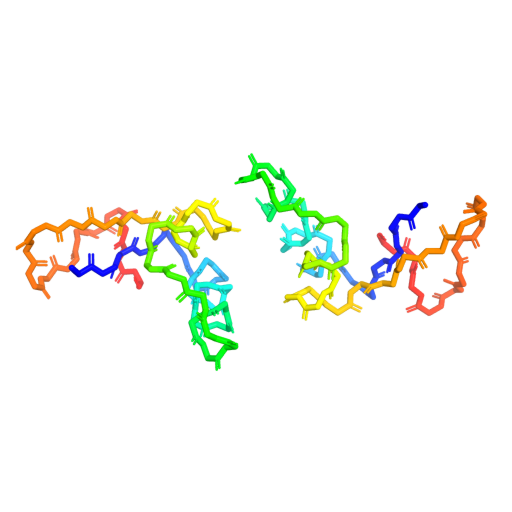18.43 39 THR B O 1
ATOM 639 N N . CYS B 1 40 ? 48.214 10.936 8.807 1.00 16.10 40 CYS B N 1
ATOM 640 C CA . CYS B 1 40 ? 47.826 11.587 7.567 1.00 15.80 40 CYS B CA 1
ATOM 641 C C . CYS B 1 40 ? 48.966 11.759 6.582 1.00 16.49 40 CYS B C 1
ATOM 642 O O . CYS B 1 40 ? 50.116 11.928 6.994 1.00 22.82 40 CYS B O 1
ATOM 645 N N . PRO B 1 41 ? 48.726 11.715 5.325 1.00 18.00 41 PRO B N 1
ATOM 646 C CA . PRO B 1 41 ? 49.820 12.066 4.377 1.00 19.48 41 PRO B CA 1
ATOM 647 C C . PRO B 1 41 ? 50.159 13.551 4.496 1.00 17.31 41 PRO B C 1
ATOM 648 O O . PRO B 1 41 ? 49.343 14.391 4.912 1.00 15.88 41 PRO B O 1
ATOM 652 N N . SER B 1 42 ? 51.373 13.933 4.123 1.00 18.99 42 SER B N 1
ATOM 653 C CA . SER B 1 42 ? 51.845 15.317 4.285 1.00 19.50 42 SER B CA 1
ATOM 654 C C . SER B 1 42 ? 51.002 16.279 3.466 1.00 16.52 42 SER B C 1
ATOM 655 O O . SER B 1 42 ? 50.960 17.498 3.814 1.00 19.51 42 SER B O 1
ATOM 658 N N . ASP B 1 43 ? 50.369 15.787 2.403 1.00 16.45 43 ASP B N 1
ATOM 659 C CA . ASP B 1 43 ? 49.588 16.734 1.637 1.00 19.14 43 ASP B CA 1
ATOM 660 C C . ASP B 1 43 ? 48.196 16.958 2.220 1.00 14.33 43 ASP B C 1
ATOM 661 O O . ASP B 1 43 ? 47.441 17.788 1.724 1.00 17.53 43 ASP B O 1
ATOM 666 N N . TYR B 1 44 ? 47.842 16.188 3.245 1.00 14.42 44 TYR B N 1
ATOM 667 C CA . TYR B 1 44 ? 46.530 16.384 3.945 1.00 14.29 44 TYR B CA 1
ATOM 668 C C . TYR B 1 44 ? 46.755 16.413 5.441 1.00 14.77 44 TYR B C 1
ATOM 669 O O . TYR B 1 44 ? 46.346 15.518 6.155 1.00 14.93 44 TYR B O 1
ATOM 678 N N . PRO B 1 45 ? 47.506 17.423 5.912 1.00 15.71 45 PRO B N 1
ATOM 679 C CA . PRO B 1 45 ? 47.987 17.409 7.281 1.00 17.50 45 PRO B CA 1
ATOM 680 C C . PRO B 1 45 ? 47.105 18.145 8.294 1.00 18.18 45 PRO B C 1
ATOM 681 O O . PRO B 1 45 ? 47.503 18.217 9.455 1.00 25.62 45 PRO B O 1
ATOM 685 N N . LYS B 1 46 ? 45.980 18.684 7.849 1.00 15.98 46 LYS B N 1
ATOM 686 C CA . LYS B 1 46 ? 45.204 19.512 8.769 1.00 15.29 46 LYS B CA 1
ATOM 687 C C . LYS B 1 46 ? 43.976 18.812 9.296 1.00 15.84 46 LYS B C 1
ATOM 688 O O . LYS B 1 46 ? 43.659 17.709 8.805 1.00 14.65 46 LYS B O 1
#

GO terms:
  GO:0005576 extracellular region (C, EXP)